Protein AF-X1J2P6-F1 (afdb_monomer_lite)

Organism: NCBI:txid412755

InterPro domains:
  IPR029058 Alpha/Beta hydrolase fold [SSF53474] (18-68)

pLDDT: mean 87.05, std 13.67, range [45.91, 96.56]

Secondary structure (DSSP, 8-state):
-PEEEEETTEEEEEEEEEE-TTS-EEEEEEEETT--SSEEBS-TT-TTEETTS--HHHHHHHHHHHTSPP-

Structure (mmCIF, N/CA/C/O backbone):
data_AF-X1J2P6-F1
#
_entry.id   AF-X1J2P6-F1
#
loop_
_atom_site.group_PDB
_atom_site.id
_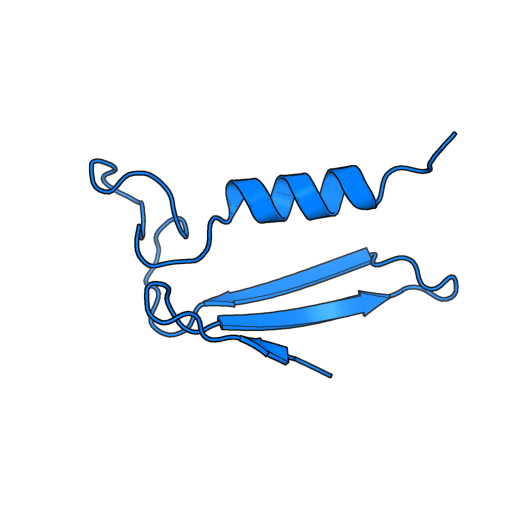atom_site.type_symbol
_atom_site.label_atom_id
_atom_site.label_alt_id
_atom_site.label_comp_id
_atom_site.label_asym_id
_atom_site.label_entity_id
_atom_site.label_seq_id
_atom_site.pdbx_PDB_ins_code
_atom_site.Cartn_x
_atom_site.Cartn_y
_atom_site.Cartn_z
_atom_site.occupancy
_atom_site.B_iso_or_equiv
_atom_site.auth_seq_id
_atom_site.auth_comp_id
_atom_site.auth_asym_id
_atom_site.auth_atom_id
_atom_site.pdbx_PDB_model_num
ATOM 1 N N . MET A 1 1 ? -8.120 -12.086 10.512 1.00 45.91 1 MET A N 1
ATOM 2 C CA . MET A 1 1 ? -7.376 -13.129 9.766 1.00 45.91 1 MET A CA 1
ATOM 3 C C . MET A 1 1 ? -6.810 -12.504 8.498 1.00 45.91 1 MET A C 1
ATOM 5 O O . MET A 1 1 ? -7.565 -11.797 7.836 1.00 45.91 1 MET A O 1
ATOM 9 N N . PRO A 1 2 ? -5.521 -12.692 8.166 1.00 57.09 2 PRO A N 1
ATOM 10 C CA . PRO A 1 2 ? -4.970 -12.182 6.913 1.00 57.09 2 PRO A CA 1
ATOM 11 C C . PRO A 1 2 ? -5.683 -12.840 5.728 1.00 57.09 2 PRO A C 1
ATOM 13 O O . PRO A 1 2 ? -5.836 -14.060 5.693 1.00 57.09 2 PRO A O 1
ATOM 16 N N . THR A 1 3 ? -6.130 -12.034 4.769 1.00 70.75 3 THR A N 1
ATOM 17 C CA . THR A 1 3 ? -6.807 -12.539 3.568 1.00 70.75 3 THR A CA 1
ATOM 18 C C . THR A 1 3 ? -5.825 -12.530 2.408 1.00 70.75 3 THR A C 1
ATOM 20 O O . THR A 1 3 ? -5.205 -11.505 2.113 1.00 70.75 3 THR A O 1
ATOM 23 N N . LYS A 1 4 ? -5.668 -13.683 1.754 1.00 65.12 4 LYS A N 1
ATOM 24 C CA . LYS A 1 4 ? -4.919 -13.800 0.502 1.00 65.12 4 LYS A CA 1
ATOM 25 C C . LYS A 1 4 ? -5.882 -13.588 -0.656 1.00 65.12 4 LYS A C 1
ATOM 27 O O . LYS A 1 4 ? -6.810 -14.375 -0.824 1.00 65.12 4 LYS A O 1
ATOM 32 N N . VAL A 1 5 ? -5.634 -12.569 -1.468 1.00 68.25 5 VAL A N 1
ATOM 33 C CA . VAL A 1 5 ? -6.443 -12.277 -2.656 1.00 68.25 5 VAL A CA 1
ATOM 34 C C . VAL A 1 5 ? -5.615 -12.572 -3.904 1.00 68.25 5 VAL A C 1
ATOM 36 O O . VAL A 1 5 ? -4.408 -12.327 -3.951 1.00 68.25 5 VAL A O 1
ATOM 39 N N . ARG A 1 6 ? -6.266 -13.145 -4.916 1.00 55.22 6 ARG A N 1
ATOM 40 C CA . ARG A 1 6 ? -5.716 -13.319 -6.262 1.00 55.22 6 ARG A CA 1
ATOM 41 C C . ARG A 1 6 ? -6.698 -12.722 -7.255 1.00 55.22 6 ARG A C 1
ATOM 43 O O . ARG A 1 6 ? -7.863 -13.104 -7.245 1.00 55.22 6 ARG A O 1
ATOM 50 N N . SER A 1 7 ? -6.212 -11.853 -8.130 1.00 54.28 7 SER A N 1
ATOM 51 C CA . SER A 1 7 ? -6.851 -11.610 -9.422 1.00 54.28 7 SER A CA 1
ATOM 52 C C . SER A 1 7 ? -5.944 -12.195 -10.503 1.00 54.28 7 SER A C 1
ATOM 54 O O . SER A 1 7 ? -4.734 -12.296 -10.308 1.00 54.28 7 SER A O 1
ATOM 56 N N . SER A 1 8 ? -6.509 -12.633 -11.626 1.00 57.22 8 SER A N 1
ATOM 57 C CA . SER A 1 8 ? -5.751 -13.289 -12.701 1.00 57.22 8 SER A CA 1
ATOM 58 C C . SER A 1 8 ? -4.747 -12.371 -13.415 1.00 57.22 8 SER A C 1
ATOM 60 O O . SER A 1 8 ? -3.942 -12.870 -14.192 1.00 57.22 8 SER A O 1
ATOM 62 N N . ALA A 1 9 ? -4.776 -11.059 -13.152 1.00 66.69 9 ALA A N 1
ATOM 63 C CA . ALA A 1 9 ? -3.931 -10.056 -13.804 1.00 66.69 9 ALA A CA 1
ATOM 64 C C . ALA A 1 9 ? -3.007 -9.278 -12.844 1.00 66.69 9 ALA A C 1
ATOM 66 O O . ALA A 1 9 ? -2.158 -8.525 -13.312 1.00 66.69 9 ALA A O 1
ATOM 67 N N . SER A 1 10 ? -3.144 -9.455 -11.523 1.00 81.94 10 SER A N 1
ATOM 68 C CA . SER A 1 10 ? -2.342 -8.747 -10.517 1.00 81.94 10 SER A CA 1
ATOM 69 C C . SER A 1 10 ? -1.589 -9.722 -9.615 1.00 81.94 10 SER A C 1
ATOM 71 O O . SER A 1 10 ? -2.036 -10.846 -9.367 1.00 81.94 10 SER A O 1
ATOM 73 N N . ARG A 1 11 ? -0.433 -9.290 -9.106 1.00 91.69 11 ARG A N 1
ATOM 74 C CA . ARG A 1 11 ? 0.368 -10.032 -8.135 1.00 91.69 11 ARG A CA 1
ATOM 75 C C . ARG A 1 11 ? -0.494 -10.487 -6.971 1.00 91.69 11 ARG A C 1
ATOM 77 O O . ARG A 1 11 ? -1.351 -9.763 -6.466 1.00 91.69 11 ARG A O 1
ATOM 84 N N . ALA A 1 12 ? -0.217 -11.699 -6.504 1.00 93.12 12 ALA A N 1
ATOM 85 C CA . ALA A 1 12 ? -0.803 -12.162 -5.261 1.00 93.12 12 ALA A CA 1
ATOM 86 C C . ALA A 1 12 ? -0.343 -11.254 -4.115 1.00 93.12 12 ALA A C 1
ATOM 88 O O . ALA A 1 12 ? 0.832 -10.898 -4.028 1.00 93.12 12 ALA A O 1
ATOM 89 N N . TYR A 1 13 ? -1.246 -10.956 -3.189 1.00 94.75 13 TYR A N 1
ATOM 90 C CA . TYR A 1 13 ? -0.917 -10.202 -1.987 1.00 94.75 13 TYR A CA 1
ATOM 91 C C . TYR A 1 13 ? -1.610 -10.783 -0.757 1.00 94.75 13 TYR A C 1
ATOM 93 O O . TYR A 1 13 ? -2.602 -11.515 -0.854 1.00 94.75 13 TYR A O 1
ATOM 101 N N . THR A 1 14 ? -1.065 -10.458 0.411 1.00 95.06 14 THR A N 1
ATOM 102 C CA . THR A 1 14 ? -1.716 -10.665 1.704 1.00 95.06 14 THR A CA 1
ATOM 103 C C . THR A 1 14 ? -2.092 -9.311 2.282 1.00 95.06 14 THR A C 1
ATOM 105 O O . THR A 1 14 ? -1.231 -8.444 2.415 1.00 95.06 14 THR A O 1
ATOM 108 N N . ARG A 1 15 ? -3.361 -9.159 2.666 1.00 95.31 15 ARG A N 1
ATOM 109 C CA . ARG A 1 15 ? -3.870 -7.981 3.373 1.00 95.31 15 ARG A CA 1
ATOM 110 C C . ARG A 1 15 ? -4.184 -8.347 4.821 1.00 95.31 15 ARG A C 1
ATOM 112 O O . ARG A 1 15 ? -4.922 -9.306 5.070 1.00 95.31 15 ARG A O 1
ATOM 119 N N . ALA A 1 16 ? -3.629 -7.594 5.764 1.00 95.69 16 ALA A N 1
ATOM 120 C CA . ALA A 1 16 ? -3.915 -7.702 7.190 1.00 95.69 16 ALA A CA 1
ATOM 121 C C . ALA A 1 16 ? -4.498 -6.380 7.701 1.00 95.69 16 ALA A C 1
ATOM 123 O O . ALA A 1 16 ? -3.981 -5.310 7.398 1.00 95.69 16 ALA A O 1
ATOM 124 N N . VAL A 1 17 ? -5.584 -6.474 8.463 1.00 95.44 17 VAL A N 1
ATOM 125 C CA . VAL A 1 17 ? -6.341 -5.334 8.988 1.00 95.44 17 VAL A CA 1
ATOM 126 C C . VAL A 1 17 ? -6.347 -5.414 10.508 1.00 95.44 17 VAL A C 1
ATOM 128 O O . VAL A 1 17 ? -6.646 -6.476 11.062 1.00 95.44 17 VAL A O 1
ATOM 131 N N . THR A 1 18 ? -6.058 -4.290 11.158 1.00 95.50 18 THR A N 1
ATOM 132 C CA . THR A 1 18 ? -6.180 -4.114 12.607 1.00 95.50 18 THR A CA 1
ATOM 133 C C . THR A 1 18 ? -7.255 -3.076 12.888 1.00 95.50 18 THR A C 1
ATOM 135 O O . THR A 1 18 ? -7.221 -1.973 12.339 1.00 95.50 18 THR A O 1
ATOM 138 N N . GLN A 1 19 ? -8.196 -3.436 13.756 1.00 94.12 19 GLN A N 1
ATOM 139 C CA . GLN A 1 19 ? -9.274 -2.563 14.205 1.00 94.12 19 GLN A CA 1
ATOM 140 C C . GLN A 1 19 ? -9.052 -2.134 15.654 1.00 94.12 19 GLN A C 1
ATOM 142 O O . GLN A 1 19 ? -8.468 -2.881 16.443 1.00 94.12 19 GLN A O 1
ATOM 147 N N . ASP A 1 20 ? -9.521 -0.940 16.002 1.00 92.56 20 ASP A N 1
ATOM 148 C CA . ASP A 1 20 ? -9.613 -0.512 17.394 1.00 92.56 20 ASP A CA 1
ATOM 149 C C . ASP A 1 20 ? -10.844 -1.123 18.098 1.00 92.56 20 ASP A C 1
ATOM 151 O O . ASP A 1 20 ? -11.576 -1.946 17.545 1.00 92.56 20 ASP A O 1
ATOM 155 N N . LYS A 1 21 ? -11.091 -0.714 19.348 1.00 95.19 21 LYS A N 1
ATOM 156 C CA . LYS A 1 21 ? -12.215 -1.224 20.154 1.00 95.19 21 LYS A CA 1
ATOM 157 C C . LYS A 1 21 ? -13.598 -0.842 19.611 1.00 95.19 21 LYS A C 1
ATOM 159 O O . LYS A 1 21 ? -14.581 -1.443 20.031 1.00 95.19 21 LYS A O 1
ATOM 164 N N . THR A 1 22 ? -13.678 0.150 18.727 1.00 91.38 22 THR A N 1
ATOM 165 C CA . THR A 1 22 ? -14.921 0.608 18.089 1.00 91.38 22 THR A CA 1
ATOM 166 C C . THR A 1 22 ? -15.202 -0.124 16.774 1.00 91.38 22 THR A C 1
ATOM 168 O O . THR A 1 22 ? -16.274 0.040 16.201 1.00 91.38 22 THR A O 1
ATOM 171 N N . GLY A 1 23 ? -14.267 -0.963 16.307 1.00 89.38 23 GLY A N 1
ATOM 172 C CA . GLY A 1 23 ? -14.339 -1.625 15.003 1.00 89.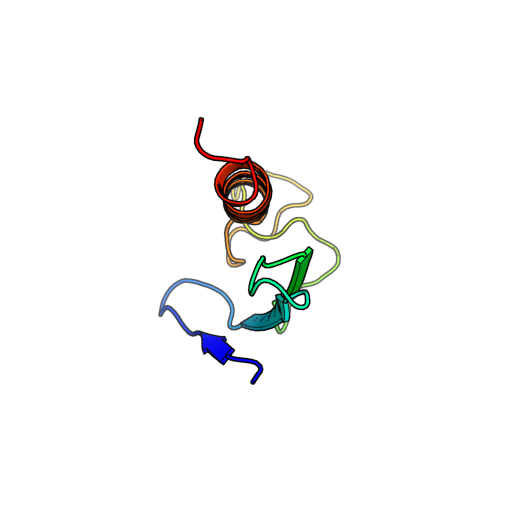38 23 GLY A CA 1
ATOM 173 C C . GLY A 1 23 ? -13.751 -0.789 13.861 1.00 89.38 23 GLY A C 1
ATOM 174 O O . GLY A 1 23 ? -13.716 -1.259 12.722 1.00 89.38 23 GLY A O 1
ATOM 175 N N . THR A 1 24 ? -13.242 0.411 14.154 1.00 90.31 24 THR A N 1
ATOM 176 C CA . THR A 1 24 ? -12.608 1.286 13.163 1.00 90.31 24 THR A CA 1
ATOM 177 C C . THR A 1 24 ? -11.284 0.680 12.719 1.00 90.31 24 THR A C 1
ATOM 179 O O . THR A 1 24 ? -10.463 0.288 13.549 1.00 90.31 24 THR A O 1
ATOM 182 N N . VAL A 1 25 ? -11.065 0.578 11.407 1.00 92.25 25 VAL A N 1
ATOM 183 C CA . VAL A 1 25 ? -9.810 0.069 10.839 1.00 92.25 25 VAL A CA 1
ATOM 184 C C . VAL A 1 25 ? -8.731 1.140 10.992 1.00 92.25 25 VAL A C 1
ATOM 186 O O . VAL A 1 25 ? -8.784 2.173 10.338 1.00 92.25 25 VAL A O 1
ATOM 189 N N . VAL A 1 26 ? -7.753 0.893 11.865 1.00 93.50 26 VAL A N 1
ATOM 190 C CA . VAL A 1 26 ? -6.700 1.868 12.215 1.00 93.50 26 VAL A CA 1
ATOM 191 C C . VAL A 1 26 ? -5.354 1.562 11.565 1.00 93.50 26 VAL A C 1
ATOM 193 O O . VAL A 1 26 ? -4.515 2.448 11.435 1.00 93.50 26 VAL A O 1
ATOM 196 N N . VAL A 1 27 ? -5.135 0.312 11.146 1.00 95.06 27 VAL A N 1
ATOM 197 C CA . VAL A 1 27 ? -3.944 -0.099 10.393 1.00 95.06 27 VAL A CA 1
ATOM 198 C C . VAL A 1 27 ? -4.342 -1.101 9.325 1.00 95.06 27 VAL A C 1
ATOM 200 O O . VAL A 1 27 ? -5.078 -2.058 9.585 1.00 95.06 27 VAL A O 1
ATOM 203 N N . GLU A 1 28 ? -3.778 -0.919 8.138 1.00 95.75 28 GLU A N 1
ATOM 204 C CA . GLU A 1 28 ? -3.919 -1.840 7.026 1.00 95.75 28 GLU A CA 1
ATOM 205 C C . GLU A 1 28 ? -2.549 -2.138 6.404 1.00 95.75 28 GLU A C 1
ATOM 207 O O . GLU A 1 28 ? -1.891 -1.261 5.852 1.00 95.75 28 GLU A O 1
ATOM 212 N N . GLN A 1 29 ? -2.105 -3.390 6.510 1.00 96.06 29 GLN A N 1
ATOM 213 C CA . GLN A 1 29 ? -0.822 -3.851 5.987 1.00 96.06 29 GLN A CA 1
ATOM 214 C C . GLN A 1 29 ? -1.029 -4.680 4.721 1.00 96.06 29 GLN A C 1
ATOM 216 O O . GLN A 1 29 ? -1.773 -5.665 4.723 1.00 96.06 29 GLN A O 1
ATOM 221 N N . TRP A 1 30 ? -0.279 -4.339 3.674 1.00 95.88 30 TRP A N 1
ATOM 222 C CA . TRP A 1 30 ? -0.244 -5.068 2.411 1.00 95.88 30 TRP A CA 1
ATOM 223 C C . TRP A 1 30 ? 1.144 -5.652 2.174 1.00 95.88 30 TRP A C 1
ATOM 225 O O . TRP A 1 30 ? 2.135 -4.929 2.122 1.00 95.88 30 TRP A O 1
ATOM 235 N N . LEU A 1 31 ? 1.211 -6.973 2.014 1.00 95.75 31 LEU A N 1
ATOM 236 C CA . LEU A 1 31 ? 2.410 -7.679 1.572 1.00 95.75 31 LEU A CA 1
ATOM 237 C C . LEU A 1 31 ? 2.196 -8.156 0.138 1.00 95.75 31 LEU A C 1
ATOM 239 O O . LEU A 1 31 ? 1.394 -9.063 -0.095 1.00 95.75 31 LEU A O 1
ATOM 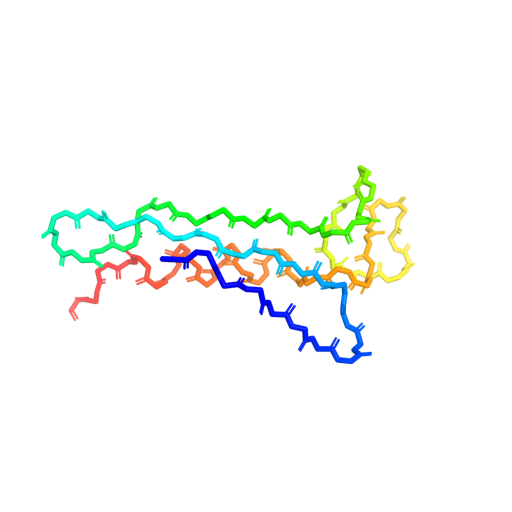243 N N . ILE A 1 32 ? 2.912 -7.552 -0.809 1.00 95.69 32 ILE A N 1
ATOM 244 C CA . ILE A 1 32 ? 2.830 -7.903 -2.229 1.00 95.69 32 ILE A CA 1
ATOM 245 C C . ILE A 1 32 ? 3.865 -8.986 -2.535 1.00 95.69 32 ILE A C 1
ATOM 247 O O . ILE A 1 32 ? 5.072 -8.761 -2.440 1.00 95.69 32 ILE A O 1
ATOM 251 N N . HIS A 1 33 ? 3.403 -10.184 -2.892 1.00 94.81 33 HIS A N 1
ATOM 252 C CA . HIS A 1 33 ? 4.285 -11.333 -3.083 1.00 94.81 33 HIS A CA 1
ATOM 253 C C . HIS A 1 33 ? 5.059 -11.222 -4.398 1.00 94.81 33 HIS A C 1
ATOM 255 O O . HIS A 1 33 ? 4.483 -11.014 -5.468 1.00 94.81 33 HIS A O 1
ATOM 261 N N . GLY A 1 34 ? 6.380 -11.396 -4.316 1.00 91.62 34 GLY A N 1
ATOM 262 C CA . GLY A 1 34 ? 7.283 -11.344 -5.470 1.00 91.62 34 GLY A CA 1
ATOM 263 C C . GLY A 1 34 ? 7.528 -9.939 -6.031 1.00 91.62 34 GLY A C 1
ATOM 264 O O . GLY A 1 34 ? 8.119 -9.834 -7.104 1.00 91.62 34 GLY A O 1
ATOM 265 N N . SER A 1 35 ? 7.061 -8.888 -5.348 1.00 92.06 35 SER A N 1
ATOM 266 C CA . SER A 1 35 ? 7.405 -7.501 -5.677 1.00 92.06 35 SER A CA 1
ATOM 267 C C . SER A 1 35 ? 8.845 -7.199 -5.260 1.00 92.06 35 SER A C 1
ATOM 269 O O . SER A 1 35 ? 9.293 -7.640 -4.201 1.00 92.06 35 SER A O 1
ATOM 271 N N . GLY A 1 36 ? 9.555 -6.431 -6.086 1.00 89.94 36 GLY A N 1
ATOM 272 C CA . GLY A 1 36 ? 10.844 -5.833 -5.730 1.00 89.94 36 GLY A CA 1
ATOM 273 C C . GLY A 1 36 ? 10.671 -4.493 -5.009 1.00 89.94 36 GLY A C 1
ATOM 274 O O . GLY A 1 36 ? 9.568 -4.146 -4.580 1.00 89.94 36 GLY A O 1
ATOM 275 N N . HIS A 1 37 ? 11.754 -3.717 -4.906 1.00 94.56 37 HIS A N 1
ATOM 276 C CA . HIS A 1 37 ? 11.683 -2.329 -4.444 1.00 94.56 37 HIS A CA 1
ATOM 277 C C . HIS A 1 37 ? 11.160 -1.446 -5.586 1.00 94.56 37 HIS A C 1
ATOM 279 O O . HIS A 1 37 ? 11.931 -0.876 -6.344 1.00 94.56 37 HIS A O 1
ATOM 285 N N . ALA A 1 38 ? 9.842 -1.430 -5.758 1.00 94.94 38 ALA A N 1
ATOM 286 C CA . ALA A 1 38 ? 9.128 -0.626 -6.741 1.00 94.94 38 ALA A CA 1
ATOM 287 C C . ALA A 1 38 ? 7.753 -0.247 -6.175 1.00 94.94 38 ALA A C 1
ATOM 289 O O . ALA A 1 38 ? 7.234 -0.913 -5.275 1.00 94.94 38 ALA A O 1
ATOM 290 N N . TRP A 1 39 ? 7.161 0.828 -6.689 1.00 96.19 39 TRP A N 1
ATOM 291 C CA . TRP A 1 39 ? 5.813 1.234 -6.313 1.00 96.19 39 TRP A CA 1
ATOM 292 C C . TRP A 1 39 ? 4.781 0.270 -6.900 1.00 96.19 39 TRP A C 1
ATOM 294 O O . TRP A 1 39 ? 4.739 0.078 -8.110 1.00 96.19 39 TRP A O 1
ATOM 304 N N . SER A 1 40 ? 3.939 -0.330 -6.059 1.00 96.56 40 SER A N 1
ATOM 305 C CA . SER A 1 40 ? 2.931 -1.295 -6.509 1.00 96.56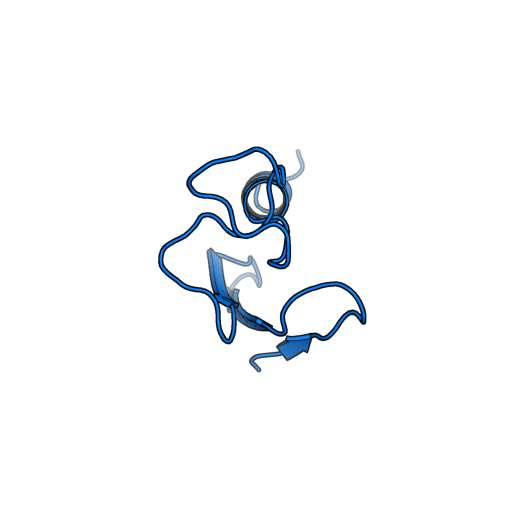 40 SER A CA 1
ATOM 306 C C . SER A 1 40 ? 1.832 -0.615 -7.337 1.00 96.56 40 SER A C 1
ATOM 308 O O . SER A 1 40 ? 1.197 0.341 -6.883 1.00 96.56 40 SER A O 1
ATOM 310 N N . GLY A 1 41 ? 1.592 -1.137 -8.541 1.00 95.38 41 GLY A N 1
ATOM 311 C CA . GLY A 1 41 ? 0.709 -0.550 -9.543 1.00 95.38 41 GLY A CA 1
ATOM 312 C C . GLY A 1 41 ? 1.416 0.532 -10.366 1.00 95.38 41 GLY A C 1
ATOM 313 O O . GLY A 1 41 ? 2.623 0.475 -10.596 1.00 95.38 41 GLY A O 1
ATOM 314 N N . GLY A 1 42 ? 0.662 1.541 -10.807 1.00 92.62 42 GLY A N 1
ATOM 315 C CA . GLY A 1 42 ? 1.185 2.637 -11.628 1.00 92.62 42 GLY A CA 1
ATOM 316 C C . GLY A 1 42 ? 1.349 2.287 -13.113 1.00 92.62 42 GLY A C 1
ATOM 317 O O . GLY A 1 42 ? 0.953 1.218 -13.573 1.00 92.62 42 GLY A O 1
ATOM 318 N N . SER A 1 43 ? 1.898 3.231 -13.883 1.00 92.75 43 SER A N 1
ATOM 319 C CA . SER A 1 43 ? 2.109 3.063 -15.329 1.00 92.75 43 SER A CA 1
ATOM 320 C C . SER A 1 43 ? 3.252 2.091 -15.622 1.00 92.75 43 SER A C 1
ATOM 322 O O . SER A 1 43 ? 4.266 2.109 -14.926 1.00 92.75 43 SER A O 1
ATOM 324 N N . ALA A 1 44 ? 3.127 1.308 -16.696 1.00 91.06 44 ALA A N 1
ATOM 325 C CA . ALA A 1 44 ? 4.217 0.485 -17.222 1.00 91.06 44 ALA A CA 1
ATOM 326 C C . ALA A 1 44 ? 5.381 1.317 -17.797 1.00 91.06 44 ALA A C 1
ATOM 328 O O . ALA A 1 44 ? 6.495 0.813 -17.888 1.00 91.06 44 ALA A O 1
ATOM 329 N N . ASP A 1 45 ? 5.139 2.591 -18.123 1.00 94.19 45 ASP A N 1
ATOM 330 C CA . ASP A 1 45 ? 6.168 3.524 -18.602 1.00 94.19 45 ASP A CA 1
ATOM 331 C C . ASP A 1 45 ? 6.981 4.152 -17.450 1.00 94.19 45 ASP A C 1
ATOM 333 O O . ASP A 1 45 ? 7.931 4.903 -17.677 1.00 94.19 45 ASP A O 1
ATOM 337 N N . GLY A 1 46 ? 6.597 3.886 -16.196 1.00 91.44 46 GLY A N 1
ATOM 338 C CA . GLY A 1 46 ? 7.303 4.362 -15.012 1.00 91.44 46 GLY A CA 1
ATOM 339 C C . GLY A 1 46 ? 8.578 3.561 -14.747 1.00 91.44 46 GLY A C 1
ATOM 340 O O . GLY A 1 46 ? 8.598 2.338 -14.829 1.00 91.44 46 GLY A O 1
ATOM 341 N N . THR A 1 47 ? 9.661 4.240 -14.370 1.00 90.25 47 THR A N 1
ATOM 342 C CA . THR A 1 47 ? 10.964 3.592 -14.133 1.00 90.25 47 THR A CA 1
ATOM 343 C C . THR A 1 47 ? 11.090 2.930 -12.758 1.00 90.25 47 THR A C 1
ATOM 345 O O . THR A 1 47 ? 12.062 2.219 -12.511 1.00 90.25 47 THR A O 1
ATOM 348 N N . TYR A 1 48 ? 10.123 3.151 -11.859 1.00 94.56 48 TYR A N 1
ATOM 349 C CA . TYR A 1 48 ? 10.118 2.607 -10.494 1.00 94.56 48 TYR A CA 1
ATOM 350 C C . TYR A 1 48 ? 8.740 2.107 -10.046 1.00 94.56 48 TYR A C 1
ATOM 352 O O . TYR A 1 48 ? 8.387 2.162 -8.867 1.00 94.56 48 TYR A O 1
ATOM 360 N N . THR A 1 49 ? 7.944 1.650 -11.005 1.00 95.75 49 THR A N 1
ATOM 361 C CA . THR A 1 49 ? 6.617 1.076 -10.795 1.00 95.75 49 THR A CA 1
ATOM 362 C C . THR A 1 49 ? 6.645 -0.425 -11.054 1.00 95.75 49 THR A C 1
ATOM 364 O O . THR A 1 49 ? 7.416 -0.935 -11.865 1.00 95.75 49 THR A O 1
ATOM 367 N N . ASP A 1 50 ? 5.793 -1.147 -10.342 1.00 94.75 50 ASP A N 1
ATOM 368 C CA . ASP A 1 50 ? 5.472 -2.542 -10.594 1.00 94.75 50 ASP A CA 1
ATOM 369 C C . ASP A 1 50 ? 4.022 -2.594 -11.084 1.00 94.75 50 ASP A C 1
ATOM 371 O O . ASP A 1 50 ? 3.108 -2.762 -10.268 1.00 94.75 50 ASP A O 1
ATOM 375 N N . PRO A 1 51 ? 3.781 -2.445 -12.399 1.00 94.25 51 PRO A N 1
ATOM 376 C CA . PRO A 1 51 ? 2.431 -2.350 -12.957 1.00 94.25 51 PRO A CA 1
ATOM 377 C C . PRO A 1 51 ? 1.606 -3.629 -12.753 1.00 94.25 51 PRO A C 1
ATOM 379 O O . PRO A 1 51 ? 0.393 -3.620 -12.950 1.00 94.25 51 PRO A O 1
ATOM 382 N N . HIS A 1 52 ? 2.238 -4.736 -12.352 1.00 93.44 52 HIS A N 1
ATOM 383 C CA . HIS A 1 52 ? 1.543 -5.974 -12.018 1.00 93.44 52 HIS A CA 1
ATOM 384 C C . HIS A 1 52 ? 1.071 -6.008 -10.559 1.00 93.44 52 HIS A C 1
ATOM 386 O O . HIS A 1 52 ? 0.237 -6.843 -10.210 1.00 93.44 52 HIS A O 1
ATOM 392 N N . GLY A 1 53 ? 1.586 -5.146 -9.683 1.00 94.56 53 GLY A N 1
ATOM 393 C CA . GLY A 1 53 ? 1.097 -5.008 -8.313 1.00 94.56 53 GLY A CA 1
ATOM 394 C C . GLY A 1 53 ? -0.318 -4.408 -8.243 1.00 94.56 53 GLY A C 1
ATOM 395 O O . GLY A 1 53 ? -0.788 -3.816 -9.214 1.00 94.56 53 GLY A O 1
ATOM 396 N N . PRO A 1 54 ? -1.042 -4.562 -7.119 1.00 94.81 54 PRO A N 1
ATOM 397 C CA . PRO A 1 54 ? -2.258 -3.785 -6.880 1.00 94.81 54 PRO A CA 1
ATOM 398 C C . PRO A 1 54 ? -1.953 -2.282 -6.857 1.00 94.81 54 PRO A C 1
ATOM 400 O O . PRO A 1 54 ? -0.843 -1.880 -6.512 1.00 94.81 54 PRO A O 1
ATOM 403 N N . ASP A 1 55 ? -2.944 -1.453 -7.181 1.00 94.75 55 ASP A N 1
ATOM 404 C CA . ASP A 1 55 ? -2.810 0.007 -7.169 1.00 94.75 55 ASP A CA 1
ATOM 405 C C . ASP A 1 55 ? -2.686 0.536 -5.730 1.00 94.75 55 ASP A C 1
ATOM 407 O O . ASP A 1 55 ? -3.682 0.750 -5.035 1.00 94.75 55 ASP A O 1
ATOM 411 N N . ALA A 1 56 ? -1.446 0.740 -5.276 1.00 95.69 56 ALA A N 1
ATOM 412 C CA . ALA A 1 56 ? -1.175 1.203 -3.919 1.00 95.69 56 ALA A CA 1
ATOM 413 C C . ALA A 1 56 ? -1.733 2.606 -3.656 1.00 95.69 56 ALA A C 1
ATOM 415 O O . ALA A 1 56 ? -2.223 2.871 -2.561 1.00 95.69 56 ALA A O 1
ATOM 416 N N . SER A 1 57 ? -1.700 3.498 -4.649 1.00 95.81 57 SER A N 1
ATOM 417 C CA . SER A 1 57 ? -2.202 4.866 -4.498 1.00 95.81 57 SER A CA 1
ATOM 418 C C . SER A 1 57 ? -3.708 4.867 -4.260 1.00 95.81 57 SER A C 1
ATOM 420 O O . SER A 1 57 ? -4.191 5.529 -3.342 1.00 95.81 57 SER A O 1
ATOM 422 N N . ARG A 1 58 ? -4.452 4.076 -5.041 1.00 95.06 58 ARG A N 1
ATOM 423 C CA . ARG A 1 58 ? -5.894 3.897 -4.852 1.00 95.06 58 ARG A CA 1
ATOM 424 C C . ARG A 1 58 ? -6.222 3.300 -3.484 1.00 95.06 58 ARG A C 1
ATOM 426 O O . ARG A 1 58 ? -7.145 3.785 -2.836 1.00 95.06 58 ARG A O 1
ATOM 433 N N . GLU A 1 59 ? -5.493 2.276 -3.040 1.00 95.56 59 GLU A N 1
ATOM 434 C CA . GLU A 1 59 ? -5.757 1.633 -1.744 1.00 95.56 59 GLU A CA 1
ATOM 435 C C . GLU A 1 59 ? -5.426 2.540 -0.552 1.00 95.56 59 GLU A C 1
ATOM 437 O O . GLU A 1 59 ? -6.170 2.546 0.428 1.00 95.56 59 GLU A O 1
ATOM 442 N N . LEU A 1 60 ? -4.376 3.364 -0.651 1.00 95.44 60 LEU A N 1
ATOM 443 C CA . LEU A 1 60 ? -4.083 4.396 0.347 1.00 95.44 60 LEU A CA 1
ATOM 444 C C . LEU A 1 60 ? -5.220 5.415 0.426 1.00 95.44 60 LEU A C 1
ATOM 446 O O . LEU A 1 60 ? -5.721 5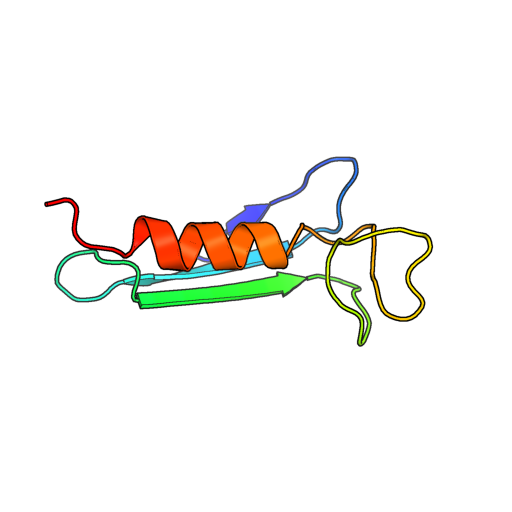.687 1.515 1.00 95.44 60 LEU A O 1
ATOM 450 N N . LEU A 1 61 ? -5.663 5.946 -0.719 1.00 95.44 61 LEU A N 1
ATOM 451 C CA . LEU A 1 61 ? -6.773 6.899 -0.753 1.00 95.44 61 LEU A CA 1
ATOM 452 C C . LEU A 1 61 ? -8.059 6.282 -0.202 1.00 95.44 61 LEU A C 1
ATOM 454 O O . LEU A 1 61 ? -8.719 6.919 0.610 1.00 95.44 61 LEU A O 1
ATOM 458 N N . ARG A 1 62 ? -8.390 5.039 -0.576 1.00 94.12 62 ARG A N 1
ATOM 459 C CA . ARG A 1 62 ? -9.540 4.321 -0.013 1.00 94.12 62 ARG A CA 1
ATOM 460 C C . ARG A 1 62 ? -9.444 4.257 1.512 1.00 94.12 62 ARG A C 1
ATOM 462 O O . ARG A 1 62 ? -10.377 4.678 2.179 1.00 94.12 62 ARG A O 1
ATOM 469 N N . PHE A 1 63 ? -8.327 3.770 2.054 1.00 93.25 63 PHE A N 1
ATOM 470 C CA . PHE A 1 63 ? -8.143 3.629 3.501 1.00 93.25 63 PHE A CA 1
ATOM 471 C C . PHE A 1 63 ? -8.305 4.966 4.238 1.00 93.25 63 PHE A C 1
ATOM 473 O O . PHE A 1 63 ? -9.047 5.041 5.215 1.00 93.25 63 PHE A O 1
ATOM 480 N N . PHE A 1 64 ? -7.659 6.033 3.757 1.00 90.94 64 PHE A N 1
ATOM 481 C CA . PHE A 1 64 ? -7.720 7.332 4.429 1.00 90.94 64 PHE A CA 1
ATOM 482 C C . PHE A 1 64 ? -9.069 8.036 4.272 1.00 90.94 64 PHE A C 1
ATOM 484 O O . PHE A 1 64 ? -9.468 8.748 5.186 1.00 90.94 64 PHE A O 1
ATOM 491 N N . LEU A 1 65 ? -9.773 7.844 3.153 1.00 90.50 65 LEU A N 1
ATOM 492 C CA . LEU A 1 65 ? -11.081 8.462 2.92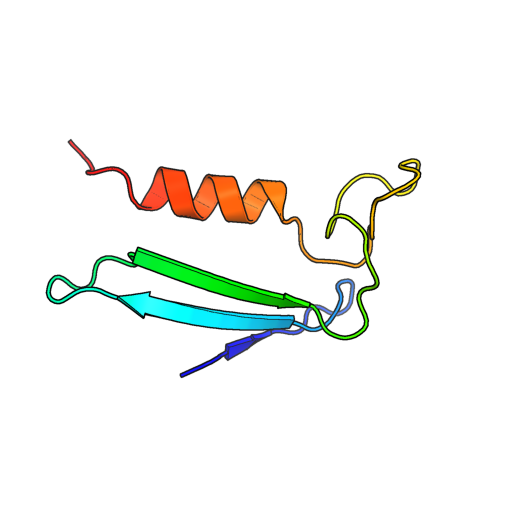1 1.00 90.50 65 LEU A CA 1
ATOM 493 C C . LEU A 1 65 ? -12.228 7.689 3.590 1.00 90.50 65 LEU A C 1
ATOM 495 O O . LEU A 1 65 ? -13.172 8.317 4.053 1.00 90.50 65 LEU A O 1
ATOM 499 N N . GLU A 1 66 ? -12.150 6.357 3.685 1.00 83.88 66 GLU A N 1
ATOM 500 C CA . GLU A 1 66 ? -13.129 5.534 4.421 1.00 83.88 66 GLU A CA 1
ATOM 501 C C . GLU A 1 66 ? -13.018 5.711 5.942 1.00 83.88 66 GLU A C 1
ATOM 503 O O . GLU A 1 66 ? -14.001 5.531 6.654 1.00 83.88 66 GLU A O 1
ATOM 508 N N . GLY A 1 67 ? -11.829 6.052 6.449 1.00 68.38 67 GLY A N 1
ATOM 509 C CA . GLY A 1 67 ? -11.598 6.326 7.869 1.00 68.38 67 GLY A CA 1
ATOM 510 C C . GLY A 1 67 ? -12.027 7.724 8.325 1.00 68.38 67 GLY A C 1
ATOM 511 O O . GLY A 1 67 ? -11.923 8.022 9.516 1.00 68.38 67 GLY A O 1
ATOM 512 N N . LEU A 1 68 ? -12.480 8.591 7.412 1.00 64.12 68 LEU A N 1
ATOM 513 C CA . LEU A 1 68 ? -13.045 9.879 7.799 1.00 64.12 68 LEU A CA 1
ATOM 514 C C . LEU A 1 68 ? -14.425 9.652 8.432 1.00 64.12 68 LEU A C 1
ATOM 516 O O . LEU A 1 68 ? -15.228 8.900 7.873 1.00 64.12 68 LEU A O 1
ATOM 520 N N . PRO A 1 69 ? -14.725 10.293 9.578 1.00 59.78 69 PRO A N 1
ATOM 521 C CA . PRO A 1 69 ? -16.077 10.305 10.111 1.00 59.78 69 PRO A CA 1
ATOM 522 C C . PRO A 1 69 ? -17.043 10.743 9.011 1.00 59.78 69 PRO A C 1
ATOM 524 O O . PRO A 1 69 ? -16.808 11.743 8.334 1.00 59.78 69 PRO A O 1
ATOM 527 N N . SER A 1 70 ? -18.105 9.970 8.805 1.00 58.59 70 SER A N 1
ATOM 528 C CA . SER A 1 70 ? -19.259 10.469 8.066 1.00 58.59 70 SER A CA 1
ATOM 529 C C . SER A 1 70 ? -19.912 11.517 8.967 1.00 58.59 70 SER A C 1
ATOM 531 O O . SER A 1 70 ? -20.303 11.160 10.080 1.00 58.59 70 SER A O 1
ATOM 533 N N . ASP A 1 71 ? -19.949 12.780 8.539 1.00 56.66 71 ASP A N 1
ATOM 534 C CA . ASP A 1 71 ? -20.794 13.798 9.186 1.00 56.66 71 ASP A CA 1
ATOM 535 C C . ASP A 1 71 ? -22.269 13.353 9.217 1.00 56.66 71 ASP A C 1
ATOM 537 O O . ASP A 1 71 ? -22.724 12.711 8.235 1.00 56.66 71 ASP A O 1
#

Foldseek 3Di:
DWDWDDDPQAFIKTWDFDADPVRQTPDIDIDGPPDDQADAADDPPDPRYDNRGPHPVVVVCCNVVVNDDDD

Sequence (71 aa):
MPTKVRSSASRAYTRAVTQDKTGTVVVEQWLIHGSGHAWSGGSADGTYTDPHGPDASRELLRFFLEGLPSD

Radius of gyration: 13.79 Å; chains: 1; bounding box: 32×28×39 Å